Protein AF-A0A926CZL0-F1 (afdb_monomer_lite)

Secondary structure (DSSP, 8-state):
-PPPPGGGSPPBPSS-TTSBP----GGGB-SS-TTSBP----GGG--SSSS-----S----SHHHHHHHHTT--

Organism: NCBI:txid2763654

Radius of gyration: 20.25 Å; chains: 1; bounding box: 51×21×49 Å

Foldseek 3Di:
DDDDDPVPDFDADPVDNVHGDPVPCQVQADPVDSVHGDPVPCPVVDDPDPDDDDDDPDDDDDPVVVVVVVVVVD

pLDDT: mean 85.5, std 12.26, range [44.72, 97.5]

Structure (mmCIF, N/CA/C/O backbone):
data_AF-A0A926CZL0-F1
#
_entry.id   AF-A0A926CZL0-F1
#
loop_
_atom_site.group_PDB
_atom_site.id
_atom_site.type_symbol
_atom_site.label_atom_id
_atom_site.label_alt_id
_atom_site.label_comp_id
_atom_site.label_asym_id
_atom_site.label_entity_id
_atom_site.label_seq_id
_atom_site.pdbx_PDB_ins_code
_atom_site.Cartn_x
_atom_site.Cartn_y
_atom_site.Cartn_z
_atom_site.occupancy
_atom_site.B_iso_or_equiv
_atom_site.auth_seq_id
_atom_site.auth_comp_id
_atom_site.auth_asym_id
_atom_site.auth_atom_id
_atom_site.pdbx_PDB_model_num
ATOM 1 N N . MET A 1 1 ? 30.555 7.136 20.764 1.00 44.72 1 MET A N 1
ATOM 2 C CA . MET A 1 1 ? 29.810 6.352 19.758 1.00 44.72 1 MET A CA 1
ATOM 3 C C . MET A 1 1 ? 28.963 7.311 18.936 1.00 44.72 1 MET A C 1
ATOM 5 O O . MET A 1 1 ? 28.381 8.208 19.530 1.00 44.72 1 MET A O 1
ATOM 9 N N . LYS A 1 2 ? 28.954 7.204 17.602 1.00 53.56 2 LYS A N 1
ATOM 10 C CA . LYS A 1 2 ? 28.024 7.977 16.765 1.00 53.56 2 LYS A CA 1
ATOM 11 C C . LYS A 1 2 ? 26.661 7.291 16.873 1.00 53.56 2 LYS A C 1
ATOM 13 O O . LYS A 1 2 ? 26.594 6.097 16.601 1.00 53.56 2 LYS A O 1
ATOM 18 N N . ASN A 1 3 ? 25.629 8.005 17.317 1.00 58.84 3 ASN A N 1
ATOM 19 C CA . ASN A 1 3 ? 24.260 7.505 17.219 1.00 58.84 3 ASN A CA 1
ATOM 20 C C . ASN A 1 3 ? 23.938 7.383 15.723 1.00 58.84 3 ASN A C 1
ATOM 22 O O . ASN A 1 3 ? 24.056 8.401 15.034 1.00 58.84 3 ASN A O 1
ATOM 26 N N . PRO A 1 4 ? 23.610 6.187 15.204 1.00 60.09 4 PRO A N 1
ATOM 27 C CA . PRO A 1 4 ? 23.145 6.071 13.832 1.00 60.09 4 PRO A CA 1
ATOM 28 C C . PRO A 1 4 ? 21.868 6.899 13.717 1.00 60.09 4 PRO A C 1
ATOM 30 O O . PRO A 1 4 ? 20.990 6.840 14.583 1.00 60.09 4 PRO A O 1
ATOM 33 N N . SER A 1 5 ? 21.811 7.751 12.700 1.00 64.94 5 SER A N 1
ATOM 34 C CA . SER A 1 5 ? 20.594 8.502 12.427 1.00 64.94 5 SER A CA 1
ATOM 35 C C . SER A 1 5 ? 19.519 7.520 11.952 1.00 64.94 5 SER A C 1
ATOM 37 O O . SER A 1 5 ? 19.838 6.434 11.469 1.00 64.94 5 SER A O 1
ATOM 39 N N . ALA A 1 6 ? 18.241 7.888 12.039 1.00 62.41 6 ALA A N 1
ATOM 40 C CA . ALA A 1 6 ? 17.155 7.069 11.488 1.00 62.41 6 ALA A CA 1
ATOM 41 C C . ALA A 1 6 ? 17.321 6.762 9.978 1.00 62.41 6 ALA A C 1
ATOM 43 O O . ALA A 1 6 ? 16.655 5.872 9.463 1.00 62.41 6 ALA A O 1
ATOM 44 N N . ALA A 1 7 ? 18.224 7.460 9.276 1.00 63.03 7 ALA A N 1
ATOM 45 C CA . ALA A 1 7 ? 18.568 7.198 7.881 1.00 63.03 7 ALA A CA 1
ATOM 46 C C . ALA A 1 7 ? 19.512 5.995 7.673 1.00 63.03 7 ALA A C 1
ATOM 48 O O . ALA A 1 7 ? 19.680 5.567 6.536 1.00 63.03 7 ALA A O 1
ATOM 49 N N . ASP A 1 8 ? 20.114 5.450 8.736 1.00 71.50 8 ASP A N 1
ATOM 50 C CA . ASP A 1 8 ? 21.104 4.364 8.651 1.00 71.50 8 ASP A CA 1
ATOM 51 C C . ASP A 1 8 ? 20.497 2.964 8.878 1.00 71.50 8 ASP A C 1
ATOM 53 O O . ASP A 1 8 ? 21.212 1.963 8.822 1.00 71.50 8 ASP A O 1
ATOM 57 N N . GLN A 1 9 ? 19.192 2.871 9.161 1.00 80.00 9 GLN A N 1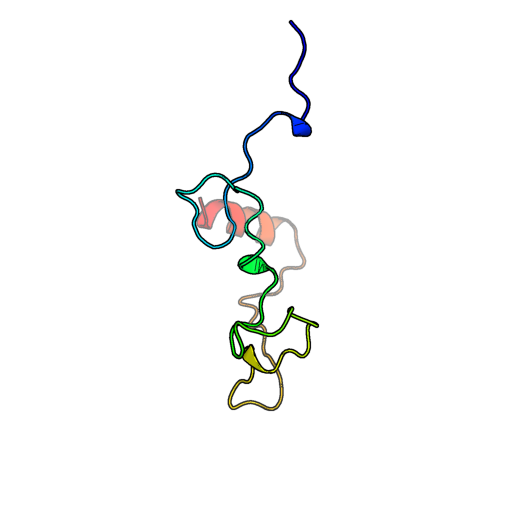
ATOM 58 C CA . GLN A 1 9 ? 18.497 1.590 9.320 1.00 80.00 9 GLN A CA 1
ATOM 59 C C . GLN A 1 9 ? 18.027 1.056 7.956 1.00 80.00 9 GLN A C 1
ATOM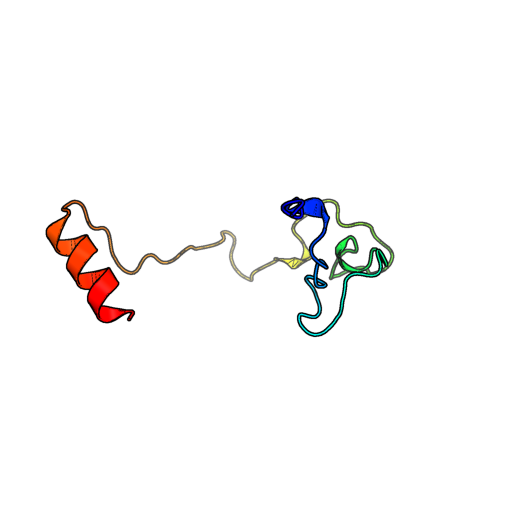 61 O O . GLN A 1 9 ? 17.527 1.838 7.141 1.00 80.00 9 GLN A O 1
ATOM 66 N N . PRO A 1 10 ? 18.149 -0.260 7.694 1.00 85.19 10 PRO A N 1
ATOM 67 C CA . PRO A 1 10 ? 17.628 -0.859 6.473 1.00 85.19 10 PRO A CA 1
ATOM 68 C C . PRO A 1 10 ? 16.104 -0.705 6.427 1.00 85.19 10 PRO A C 1
ATOM 70 O O . PRO A 1 10 ? 15.406 -1.036 7.386 1.00 85.19 10 PRO A O 1
ATOM 73 N N . LYS A 1 11 ? 15.590 -0.192 5.306 1.00 93.44 11 LYS A N 1
ATOM 74 C CA . LYS A 1 11 ? 14.151 -0.143 5.040 1.00 93.44 11 LYS A CA 1
ATOM 75 C C . LYS A 1 11 ? 13.720 -1.461 4.410 1.00 93.44 11 LYS A C 1
ATOM 77 O O . LYS A 1 11 ? 14.334 -1.898 3.438 1.00 93.44 11 LYS A O 1
ATOM 82 N N . TYR A 1 12 ? 12.671 -2.068 4.945 1.00 95.88 12 TYR A N 1
ATOM 83 C CA . TYR A 1 12 ? 12.047 -3.246 4.348 1.00 95.88 12 TYR A CA 1
ATOM 84 C C . TYR A 1 12 ? 11.078 -2.842 3.236 1.00 95.88 12 TYR A C 1
ATOM 86 O O . TYR A 1 12 ? 10.625 -1.695 3.174 1.00 95.88 12 TYR A O 1
ATOM 94 N N . CYS A 1 13 ? 10.817 -3.767 2.318 1.00 96.44 13 CYS A N 1
ATOM 95 C CA . CYS A 1 13 ? 9.867 -3.577 1.239 1.00 96.44 13 CYS A CA 1
ATOM 96 C C . CYS A 1 13 ? 8.442 -3.564 1.805 1.00 96.44 13 CYS A C 1
ATOM 98 O O . CYS A 1 13 ? 8.087 -4.387 2.640 1.00 96.44 13 CYS A O 1
ATOM 100 N N . ILE A 1 14 ? 7.605 -2.642 1.328 1.00 95.50 14 ILE A N 1
ATOM 101 C CA . ILE A 1 14 ? 6.199 -2.570 1.755 1.00 95.50 14 ILE A CA 1
ATOM 102 C C . ILE A 1 14 ? 5.350 -3.726 1.205 1.00 95.50 14 ILE A C 1
ATOM 104 O O . ILE A 1 14 ? 4.305 -4.035 1.764 1.00 95.50 14 ILE A O 1
ATOM 108 N N . LEU A 1 15 ? 5.797 -4.361 0.116 1.00 95.44 15 LEU A N 1
ATOM 109 C CA . LEU A 1 15 ? 5.122 -5.512 -0.489 1.00 95.44 15 LEU A CA 1
ATOM 110 C C . LEU A 1 15 ? 5.626 -6.855 0.064 1.00 95.44 15 LEU A C 1
ATOM 112 O O . LEU A 1 15 ? 4.996 -7.879 -0.178 1.00 95.44 15 LEU A O 1
ATOM 116 N N . ASP A 1 16 ? 6.766 -6.860 0.760 1.00 96.25 16 ASP A N 1
ATOM 117 C CA . ASP A 1 16 ? 7.414 -8.064 1.284 1.00 96.25 16 ASP A CA 1
ATOM 118 C C . ASP A 1 16 ? 8.260 -7.702 2.515 1.00 96.25 16 ASP A C 1
ATOM 120 O O . ASP A 1 16 ? 9.359 -7.149 2.407 1.00 96.25 16 ASP A O 1
ATOM 124 N N . GLU A 1 17 ? 7.730 -8.012 3.697 1.00 94.50 17 GLU A N 1
ATOM 125 C CA . GLU A 1 17 ? 8.353 -7.699 4.986 1.00 94.50 17 GLU A CA 1
ATOM 126 C C . GLU A 1 17 ? 9.663 -8.459 5.246 1.00 94.50 17 GLU A C 1
ATOM 128 O O . GLU A 1 17 ? 10.468 -8.022 6.070 1.00 94.50 17 GLU A O 1
ATOM 133 N N . GLU A 1 18 ? 9.929 -9.552 4.524 1.00 95.88 18 GLU A N 1
ATOM 134 C CA . GLU A 1 18 ? 11.178 -10.313 4.627 1.00 95.88 18 GLU A CA 1
ATOM 135 C C . GLU A 1 18 ? 12.279 -9.750 3.706 1.00 95.88 18 GLU A C 1
ATOM 137 O O . GLU A 1 18 ? 13.455 -10.117 3.821 1.00 95.88 18 GLU A O 1
ATOM 142 N N . LYS A 1 19 ? 11.931 -8.820 2.805 1.00 96.19 19 LYS A N 1
ATOM 143 C CA . LYS A 1 19 ? 12.830 -8.260 1.789 1.00 96.19 19 LYS A CA 1
ATOM 144 C C . LYS A 1 19 ? 13.321 -6.856 2.163 1.00 96.19 19 LYS A C 1
ATOM 146 O O . LYS A 1 19 ? 12.536 -5.950 2.429 1.00 96.19 19 LYS A O 1
ATOM 151 N N . ILE A 1 20 ? 14.635 -6.617 2.080 1.00 96.88 20 ILE A N 1
ATOM 152 C CA . ILE A 1 20 ? 15.204 -5.253 2.127 1.00 96.88 20 ILE A CA 1
ATOM 153 C C . ILE A 1 20 ? 14.849 -4.519 0.829 1.00 96.88 20 ILE A C 1
ATOM 155 O O . ILE A 1 20 ? 15.033 -5.063 -0.261 1.00 96.88 20 ILE A O 1
ATOM 159 N N . CYS A 1 21 ? 14.370 -3.279 0.940 1.00 96.06 21 CYS A N 1
ATOM 160 C CA . CYS A 1 21 ? 14.033 -2.460 -0.217 1.00 96.06 21 CYS A CA 1
ATOM 161 C C . CYS A 1 21 ? 15.267 -2.237 -1.106 1.00 96.06 21 CYS A C 1
ATOM 163 O O . CYS A 1 21 ? 16.306 -1.764 -0.645 1.00 96.06 21 CYS A O 1
ATOM 165 N N . ASP A 1 22 ? 15.128 -2.579 -2.383 1.00 96.12 22 ASP A N 1
ATOM 166 C CA . ASP A 1 22 ? 16.141 -2.470 -3.435 1.00 96.12 22 ASP A CA 1
ATOM 167 C C . ASP A 1 22 ? 15.811 -1.369 -4.457 1.00 96.12 22 ASP A C 1
ATOM 169 O O . ASP A 1 22 ? 16.381 -1.348 -5.546 1.00 96.12 22 ASP A O 1
ATOM 173 N N . ASP A 1 23 ? 14.874 -0.476 -4.115 1.00 95.69 23 ASP A N 1
ATOM 174 C CA . ASP A 1 23 ? 14.374 0.605 -4.971 1.00 95.69 23 ASP A CA 1
ATOM 175 C C . ASP A 1 23 ? 13.868 0.113 -6.347 1.00 95.69 23 ASP A C 1
ATOM 177 O O . ASP A 1 23 ? 13.999 0.800 -7.362 1.00 95.69 23 ASP A O 1
ATOM 181 N N . CYS A 1 24 ? 13.262 -1.085 -6.399 1.00 95.88 24 CYS A N 1
ATOM 182 C CA . CYS A 1 24 ? 12.735 -1.657 -7.647 1.00 95.88 24 CYS A CA 1
ATOM 183 C C . CYS A 1 24 ? 11.551 -0.879 -8.258 1.00 95.88 24 CYS A C 1
ATOM 185 O O . CYS A 1 24 ? 11.329 -0.961 -9.465 1.00 95.88 24 CYS A O 1
ATOM 187 N N . GLY A 1 25 ? 10.803 -0.115 -7.454 1.00 95.00 25 GLY A N 1
ATOM 188 C CA . GLY A 1 25 ? 9.675 0.709 -7.913 1.00 95.00 25 GLY A CA 1
ATOM 189 C C . GLY A 1 25 ? 8.388 -0.064 -8.233 1.00 95.00 25 GLY A C 1
ATOM 190 O O . GLY A 1 25 ? 7.471 0.503 -8.826 1.00 95.00 25 GLY A O 1
ATOM 191 N N . GLU A 1 26 ? 8.297 -1.343 -7.853 1.00 96.31 26 GLU A N 1
ATOM 192 C CA . GLU A 1 26 ? 7.077 -2.153 -8.022 1.00 96.31 26 GLU A CA 1
ATOM 193 C C . GLU A 1 26 ? 5.915 -1.616 -7.176 1.00 96.31 26 GLU A C 1
ATOM 195 O O . GLU A 1 26 ? 4.789 -1.543 -7.653 1.00 96.31 26 GLU A O 1
ATOM 200 N N . CYS A 1 27 ? 6.194 -1.136 -5.960 1.00 95.81 27 CYS A N 1
ATOM 201 C CA . CYS A 1 27 ? 5.192 -0.504 -5.093 1.00 95.81 27 CYS A CA 1
ATOM 202 C C . CYS A 1 27 ? 4.622 0.811 -5.650 1.00 95.81 27 CYS A C 1
ATOM 204 O O . CYS A 1 27 ? 3.618 1.296 -5.140 1.00 95.81 27 CYS A O 1
ATOM 206 N N . ASP A 1 28 ? 5.241 1.379 -6.689 1.00 96.69 28 ASP A N 1
ATOM 207 C CA . ASP A 1 28 ? 4.743 2.572 -7.376 1.00 96.69 28 ASP A CA 1
ATOM 208 C C . ASP A 1 28 ? 3.841 2.221 -8.574 1.00 96.69 28 ASP A C 1
ATOM 210 O O . ASP A 1 28 ? 3.359 3.118 -9.271 1.00 96.69 28 ASP A O 1
ATOM 214 N N . ARG A 1 29 ? 3.640 0.933 -8.887 1.00 97.12 29 ARG A N 1
ATOM 215 C CA . ARG A 1 29 ? 2.783 0.485 -9.996 1.00 97.12 29 ARG A CA 1
ATOM 216 C C . ARG A 1 29 ? 1.325 0.360 -9.573 1.00 97.12 29 ARG A C 1
ATOM 218 O O . ARG A 1 29 ? 0.999 0.232 -8.402 1.00 97.12 29 ARG A O 1
ATOM 225 N N . CYS A 1 30 ? 0.433 0.443 -10.553 1.00 96.00 30 CYS A N 1
ATOM 226 C CA . CYS A 1 30 ? -0.986 0.212 -10.343 1.00 96.00 30 CYS A CA 1
ATOM 227 C C . CYS A 1 30 ? -1.269 -1.289 -10.213 1.00 96.00 30 CYS A C 1
ATOM 229 O O . CYS A 1 30 ? -0.896 -2.062 -11.094 1.00 96.00 30 CYS A O 1
ATOM 231 N N . ASP A 1 31 ? -2.020 -1.673 -9.180 1.00 93.38 31 ASP A N 1
ATOM 232 C CA . ASP A 1 31 ? -2.403 -3.072 -8.943 1.00 93.38 31 ASP A CA 1
ATOM 233 C C . ASP A 1 31 ? -3.224 -3.678 -10.095 1.00 93.38 31 ASP A C 1
ATOM 235 O O . ASP A 1 31 ? -3.173 -4.883 -10.334 1.00 93.38 31 ASP A O 1
ATOM 239 N N . LEU A 1 32 ? -3.971 -2.846 -10.834 1.00 94.81 32 LEU A N 1
ATOM 240 C CA . LEU A 1 32 ? -4.767 -3.279 -11.989 1.00 94.81 32 LEU A CA 1
ATOM 241 C C . LEU A 1 32 ? -3.990 -3.277 -13.312 1.00 94.81 32 LEU A C 1
ATOM 243 O O . LEU A 1 32 ? -4.326 -4.042 -14.214 1.00 94.81 32 LEU A O 1
ATOM 247 N N . ASP A 1 33 ? -2.984 -2.412 -13.456 1.00 95.56 33 ASP A N 1
ATOM 248 C CA . ASP A 1 33 ? -2.157 -2.319 -14.663 1.00 95.56 33 ASP A CA 1
ATOM 249 C C . ASP A 1 33 ? -0.676 -2.160 -14.282 1.00 95.56 33 ASP A C 1
ATOM 251 O O . ASP A 1 33 ? -0.220 -1.039 -14.030 1.00 95.56 33 ASP A O 1
ATOM 255 N N . PRO A 1 34 ? 0.106 -3.256 -14.313 1.00 94.75 34 PRO A N 1
ATOM 256 C CA . PRO A 1 34 ? 1.533 -3.237 -13.991 1.00 94.75 34 PRO A CA 1
ATOM 257 C C . PRO A 1 34 ? 2.382 -2.308 -14.877 1.00 94.75 34 PRO A C 1
ATOM 259 O O . PRO A 1 34 ? 3.521 -1.994 -14.532 1.00 94.75 34 PRO A O 1
ATOM 262 N N . ASN A 1 35 ? 1.866 -1.853 -16.027 1.00 95.88 35 ASN A N 1
ATOM 263 C CA . ASN A 1 35 ? 2.569 -0.908 -16.903 1.00 95.88 35 ASN A CA 1
ATOM 264 C C . ASN A 1 35 ? 2.326 0.559 -16.520 1.00 95.88 35 ASN A C 1
ATOM 266 O O . ASN A 1 35 ? 3.001 1.449 -17.044 1.00 95.88 35 ASN A O 1
ATOM 270 N N . LYS A 1 36 ? 1.369 0.827 -15.628 1.00 96.69 36 LYS A N 1
ATOM 271 C CA . LYS A 1 36 ? 0.970 2.168 -15.206 1.00 96.69 36 LYS A CA 1
ATOM 272 C C . LYS A 1 36 ? 1.588 2.502 -13.843 1.00 96.69 36 LYS A C 1
ATOM 274 O O . LYS A 1 36 ? 1.499 1.714 -12.906 1.00 96.69 36 LYS A O 1
ATOM 279 N N . ILE A 1 37 ? 2.170 3.699 -13.711 1.00 97.50 37 ILE A N 1
ATOM 280 C CA . ILE A 1 37 ? 2.500 4.278 -12.395 1.00 97.50 37 ILE A CA 1
ATOM 281 C C . ILE A 1 37 ? 1.194 4.637 -11.690 1.00 97.50 37 ILE A C 1
ATOM 283 O O . ILE A 1 37 ? 0.336 5.288 -12.293 1.00 97.50 37 ILE A O 1
ATOM 287 N N . CYS A 1 38 ? 1.040 4.224 -10.434 1.00 96.06 38 CYS A N 1
ATOM 288 C CA . CYS A 1 38 ? -0.133 4.557 -9.645 1.00 96.06 38 CYS A CA 1
ATOM 289 C C . CYS A 1 38 ? -0.283 6.082 -9.553 1.00 96.06 38 CYS A C 1
ATOM 291 O O . CYS A 1 38 ? 0.606 6.796 -9.099 1.00 96.06 38 CYS A O 1
ATOM 293 N N . ASP A 1 39 ? -1.425 6.575 -10.014 1.00 96.44 39 ASP A N 1
ATOM 294 C CA . ASP A 1 39 ? -1.822 7.983 -10.000 1.00 96.44 39 ASP A CA 1
ATOM 295 C C . ASP A 1 39 ? -2.921 8.246 -8.961 1.00 96.44 39 ASP A C 1
ATOM 297 O O . ASP A 1 39 ? -3.630 9.247 -9.043 1.00 96.44 39 ASP A O 1
ATOM 301 N N . ASN A 1 40 ? -3.097 7.314 -8.015 1.00 92.88 40 ASN A N 1
ATOM 302 C CA . ASN A 1 40 ? -4.140 7.339 -6.992 1.00 92.88 40 ASN A CA 1
ATOM 303 C C . ASN A 1 40 ? -5.564 7.495 -7.568 1.00 92.88 40 ASN A C 1
ATOM 305 O O . ASN A 1 40 ? -6.427 8.097 -6.938 1.00 92.88 40 ASN A O 1
ATOM 309 N N . CYS A 1 41 ? -5.842 6.928 -8.750 1.00 93.25 41 CYS A N 1
ATOM 310 C CA . CYS A 1 41 ? -7.194 6.928 -9.327 1.00 93.25 41 CYS A CA 1
ATOM 311 C C . CYS A 1 41 ? -8.213 6.053 -8.569 1.00 93.25 41 CYS A C 1
ATOM 313 O O . CYS A 1 41 ? -9.392 6.081 -8.914 1.00 93.25 41 CYS A O 1
ATOM 315 N N . CYS A 1 42 ? -7.765 5.251 -7.597 1.00 89.56 42 CYS A N 1
ATOM 316 C CA . CYS A 1 42 ? -8.574 4.385 -6.728 1.00 89.56 42 CYS A CA 1
ATOM 317 C C . CYS A 1 42 ? -9.445 3.325 -7.427 1.00 89.56 42 CYS A C 1
ATOM 319 O O . CYS A 1 42 ? -10.246 2.681 -6.764 1.00 89.56 42 CYS A O 1
ATOM 321 N N . HIS A 1 43 ? -9.262 3.067 -8.726 1.00 89.69 43 HIS A N 1
ATOM 322 C CA . HIS A 1 43 ? -10.021 2.022 -9.433 1.00 89.69 43 HIS A CA 1
ATOM 323 C C . HIS A 1 43 ? -9.678 0.607 -8.935 1.00 89.69 43 HIS A C 1
ATOM 325 O O . HIS A 1 43 ? -10.486 -0.300 -9.061 1.00 89.69 43 HIS A O 1
ATOM 331 N N . CYS A 1 44 ? -8.486 0.402 -8.360 1.00 90.44 44 CYS A N 1
ATOM 332 C CA . CYS A 1 44 ? -8.110 -0.868 -7.727 1.00 90.44 44 CYS A CA 1
ATOM 333 C C . CYS A 1 44 ? -8.841 -1.132 -6.401 1.00 90.44 44 CYS A C 1
ATOM 335 O O . CYS A 1 44 ? -8.808 -2.255 -5.912 1.00 90.44 44 CYS A O 1
ATOM 337 N N . ILE A 1 45 ? -9.488 -0.110 -5.833 1.00 85.69 45 ILE A N 1
ATOM 338 C CA . ILE A 1 45 ? -10.212 -0.173 -4.559 1.00 85.69 45 ILE A CA 1
ATOM 339 C C . ILE A 1 45 ? -11.717 -0.370 -4.813 1.00 85.69 45 ILE A C 1
ATOM 341 O O . ILE A 1 45 ? -12.479 -0.412 -3.860 1.00 85.69 45 ILE A O 1
ATOM 345 N N . ASP A 1 46 ? -12.157 -0.473 -6.074 1.00 73.38 46 ASP A N 1
ATOM 346 C CA . ASP A 1 46 ? -13.577 -0.468 -6.436 1.00 73.38 46 ASP A CA 1
ATOM 347 C C . ASP A 1 46 ? -14.340 -1.576 -5.692 1.00 73.38 46 ASP A C 1
ATOM 349 O O . ASP A 1 46 ? -14.133 -2.774 -5.905 1.00 73.38 46 ASP A O 1
ATOM 353 N N . THR A 1 47 ? -15.175 -1.147 -4.752 1.00 71.88 47 THR A N 1
ATOM 354 C CA . THR A 1 47 ? -16.064 -1.986 -3.960 1.00 71.88 47 THR A CA 1
ATOM 355 C C . THR A 1 47 ? -17.433 -1.991 -4.626 1.00 71.88 47 THR A C 1
ATOM 357 O O . THR A 1 47 ? -17.827 -0.997 -5.226 1.00 71.88 47 THR A O 1
ATOM 360 N N . ASP A 1 48 ? -18.230 -3.050 -4.458 1.00 76.19 48 ASP A N 1
ATOM 361 C CA . ASP A 1 48 ? -19.633 -3.095 -4.926 1.00 76.19 48 ASP A CA 1
ATOM 362 C C . ASP A 1 48 ? -20.558 -2.050 -4.230 1.00 76.19 48 ASP A C 1
ATOM 364 O O . ASP A 1 48 ? -21.786 -2.149 -4.283 1.00 76.19 48 ASP A O 1
ATOM 368 N N . THR A 1 49 ? -19.991 -1.056 -3.541 1.00 76.62 49 THR A N 1
ATOM 369 C CA . THR A 1 49 ? -20.667 -0.015 -2.766 1.00 76.62 49 THR A CA 1
ATOM 370 C C . THR A 1 49 ? -20.260 1.376 -3.250 1.00 76.62 49 THR A C 1
ATOM 372 O O . THR A 1 49 ? -19.086 1.656 -3.472 1.00 76.62 49 THR A O 1
ATOM 375 N N . ASP A 1 50 ? -21.232 2.290 -3.327 1.00 74.75 50 ASP A N 1
ATOM 376 C CA . ASP A 1 50 ? -21.015 3.685 -3.754 1.00 74.75 50 A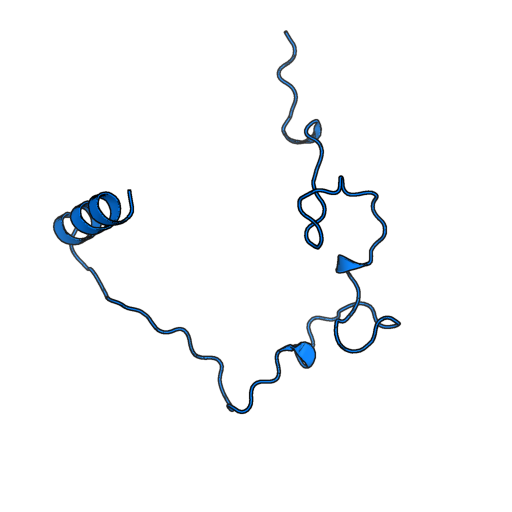SP A CA 1
ATOM 377 C C . ASP A 1 50 ? -20.175 4.517 -2.758 1.00 74.75 50 ASP A C 1
ATOM 379 O O . ASP A 1 50 ? -19.808 5.662 -3.035 1.00 74.75 50 ASP A O 1
ATOM 383 N N . TYR A 1 51 ? -19.910 3.977 -1.567 1.00 78.06 51 TYR A N 1
ATOM 384 C CA . TYR A 1 51 ? -19.121 4.605 -0.515 1.00 78.06 51 TYR A CA 1
ATOM 385 C C . TYR A 1 51 ? -18.251 3.566 0.198 1.00 78.06 51 TYR A C 1
ATOM 387 O O . TYR A 1 51 ? -18.653 2.414 0.368 1.00 78.06 51 TYR A O 1
ATOM 395 N N . GLY A 1 52 ? -17.066 3.994 0.640 1.00 79.00 52 GLY A N 1
ATOM 396 C CA . GLY A 1 52 ? -16.263 3.248 1.606 1.00 79.00 52 GLY A CA 1
ATOM 397 C C . GLY A 1 52 ? -16.796 3.486 3.017 1.00 79.00 52 GLY A C 1
A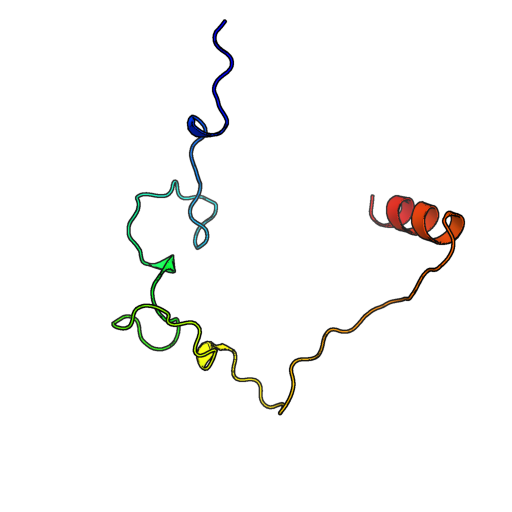TOM 398 O O . GLY A 1 52 ? -17.100 4.624 3.381 1.00 79.00 52 GLY A O 1
ATOM 399 N N . GLU A 1 53 ? -16.918 2.425 3.805 1.00 84.06 53 GLU A N 1
ATOM 400 C CA . GLU A 1 53 ? -17.374 2.479 5.193 1.00 84.06 53 GLU A CA 1
ATOM 401 C C . GLU A 1 53 ? -16.207 2.176 6.138 1.00 84.06 53 GLU A C 1
ATOM 403 O O . GLU A 1 53 ? -15.406 1.279 5.883 1.00 84.06 53 GLU A O 1
ATOM 408 N N . ILE A 1 54 ? -16.104 2.945 7.224 1.00 86.19 54 ILE A N 1
ATOM 409 C CA . ILE A 1 54 ? -15.237 2.630 8.360 1.00 86.19 54 ILE A CA 1
ATOM 410 C C . ILE A 1 54 ? -16.171 2.371 9.537 1.00 86.19 54 ILE A C 1
ATOM 412 O O . ILE A 1 54 ? -16.778 3.308 10.059 1.00 86.19 54 ILE A O 1
ATOM 416 N N . GLU A 1 55 ? -16.306 1.106 9.922 1.00 90.06 55 GLU A N 1
ATOM 417 C CA . GLU A 1 55 ? -17.065 0.721 11.107 1.00 90.06 55 GLU A CA 1
ATOM 418 C C . GLU A 1 55 ? -16.271 1.116 12.360 1.00 90.06 55 GLU A C 1
ATOM 420 O O . GLU A 1 55 ? -15.061 0.899 12.438 1.00 90.06 55 GLU A O 1
ATOM 425 N N . ILE A 1 56 ? -16.940 1.755 13.322 1.00 90.50 56 ILE A N 1
ATOM 426 C CA . ILE A 1 56 ? -16.356 2.081 14.626 1.00 90.50 56 ILE A CA 1
ATOM 427 C C . ILE A 1 56 ? -17.065 1.260 15.699 1.00 90.50 56 ILE A C 1
ATOM 429 O O . ILE A 1 56 ? -18.285 1.336 15.840 1.00 90.50 56 ILE A O 1
ATOM 433 N N . ASP A 1 57 ? -16.300 0.506 16.484 1.00 87.69 57 ASP A N 1
ATOM 434 C CA . ASP A 1 57 ? -16.854 -0.352 17.539 1.00 87.69 57 ASP A CA 1
ATOM 435 C C . ASP A 1 57 ? -17.401 0.448 18.736 1.00 87.69 57 ASP A C 1
ATOM 437 O O . ASP A 1 57 ? -18.266 -0.023 19.478 1.00 87.69 57 ASP A O 1
ATOM 441 N N . GLY A 1 58 ? -16.928 1.683 18.936 1.00 87.62 58 GLY A N 1
ATOM 442 C CA . GLY A 1 58 ? -17.372 2.538 20.034 1.00 87.62 58 GLY A CA 1
ATOM 443 C C . GLY A 1 58 ? -16.862 3.976 19.959 1.00 87.62 58 GLY A C 1
ATOM 444 O O . GLY A 1 58 ? -15.849 4.272 19.327 1.00 87.62 58 GLY A O 1
ATOM 445 N N . ILE A 1 59 ? -17.576 4.884 20.634 1.00 87.62 59 ILE A N 1
ATOM 446 C CA . ILE A 1 59 ? -17.157 6.274 20.856 1.00 87.62 59 ILE A CA 1
ATOM 447 C C . ILE A 1 59 ? -17.018 6.480 22.360 1.00 87.62 59 ILE A C 1
ATOM 449 O O . ILE A 1 59 ? -18.000 6.382 23.095 1.00 87.62 59 ILE A O 1
ATOM 453 N N . TYR A 1 60 ? -15.809 6.808 22.799 1.00 89.19 60 TYR A N 1
ATOM 454 C CA . TYR A 1 60 ? -15.487 7.018 24.205 1.00 89.19 60 TYR A CA 1
ATOM 455 C C . TYR A 1 60 ? -15.124 8.480 24.428 1.00 89.19 60 TYR A C 1
ATOM 457 O O . TYR A 1 60 ? -14.338 9.059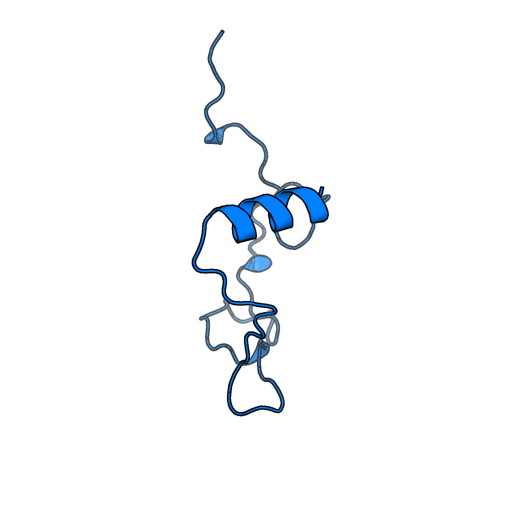 23.678 1.00 89.19 60 TYR A O 1
ATOM 465 N N . THR A 1 61 ? -15.734 9.094 25.438 1.00 89.88 61 THR A N 1
ATOM 466 C CA . THR A 1 61 ? -15.572 10.532 25.715 1.00 89.88 61 THR A CA 1
ATOM 467 C C . THR A 1 61 ? -14.862 10.820 27.032 1.00 89.88 61 THR A C 1
ATOM 469 O O . THR A 1 61 ? -14.526 11.971 27.304 1.00 89.88 61 THR A O 1
ATOM 472 N N . ASP A 1 62 ? -14.640 9.796 27.850 1.00 91.88 62 ASP A N 1
ATOM 473 C CA . ASP A 1 62 ? -14.009 9.876 29.161 1.00 91.88 62 ASP A CA 1
ATOM 474 C C . ASP A 1 62 ? -12.761 8.991 29.231 1.00 91.88 62 ASP A C 1
ATOM 476 O O . ASP A 1 62 ? -12.640 7.977 28.547 1.00 91.88 62 ASP A O 1
ATOM 480 N N . ILE A 1 63 ? -11.820 9.425 30.067 1.00 86.06 63 ILE A N 1
ATOM 481 C CA . ILE A 1 63 ? -10.486 8.830 30.195 1.00 86.06 63 ILE A CA 1
ATOM 482 C C . ILE A 1 63 ? -10.570 7.424 30.804 1.00 86.06 63 ILE A C 1
ATOM 484 O O . ILE A 1 63 ? -9.866 6.529 30.350 1.00 86.06 63 ILE A O 1
ATOM 488 N N . GLU A 1 64 ? -11.478 7.208 31.760 1.00 86.31 64 GLU A N 1
ATOM 489 C CA . GLU A 1 64 ? -11.674 5.908 32.418 1.00 86.31 64 GLU A CA 1
ATOM 490 C C . GLU A 1 64 ? -12.049 4.810 31.413 1.00 86.31 64 GLU A C 1
ATOM 492 O O . GLU A 1 64 ? -11.579 3.677 31.521 1.00 86.31 64 GLU A O 1
ATOM 497 N N . SER A 1 65 ? -12.875 5.142 30.417 1.00 84.12 65 SER A N 1
ATOM 498 C CA . SER A 1 65 ? -13.242 4.215 29.346 1.00 84.12 65 SER A CA 1
ATOM 499 C C . SER A 1 65 ? -12.079 3.899 28.402 1.00 84.12 65 SER A C 1
ATOM 501 O O . SER A 1 65 ? -12.028 2.793 27.874 1.00 84.12 65 SER A O 1
ATOM 503 N N . ILE A 1 66 ? -11.145 4.835 28.195 1.00 86.62 66 ILE A N 1
ATOM 504 C CA . ILE A 1 66 ? -9.969 4.640 27.330 1.00 86.62 66 ILE A CA 1
ATOM 505 C C . ILE A 1 66 ? -8.961 3.703 28.005 1.00 86.62 66 ILE A C 1
ATOM 507 O O . ILE A 1 66 ? -8.519 2.736 27.389 1.00 86.62 66 ILE A O 1
ATOM 511 N N . GLU A 1 67 ? -8.659 3.938 29.286 1.00 85.00 67 GLU A N 1
ATOM 512 C CA . GLU A 1 67 ? -7.721 3.119 30.072 1.00 85.00 67 GLU A CA 1
ATOM 513 C C . GLU A 1 67 ? -8.148 1.638 30.100 1.00 85.00 67 GLU A C 1
ATOM 515 O O . GLU A 1 67 ? -7.332 0.736 29.928 1.00 85.00 67 GLU A O 1
ATOM 520 N N . GLN A 1 68 ? -9.454 1.371 30.207 1.00 80.50 68 GLN A N 1
ATOM 521 C CA . GLN A 1 68 ? -10.005 0.010 30.203 1.00 80.50 68 GLN A CA 1
ATOM 522 C C . GLN A 1 68 ? -9.911 -0.715 28.849 1.00 80.50 68 GLN A C 1
ATOM 524 O O . GLN A 1 68 ? -10.087 -1.935 28.812 1.00 80.50 68 GLN A O 1
ATOM 529 N N . ILE A 1 69 ? -9.715 0.003 27.739 1.00 82.38 69 ILE A N 1
ATOM 530 C CA . ILE A 1 69 ? -9.533 -0.592 26.404 1.00 82.38 69 ILE A CA 1
ATOM 531 C C . ILE A 1 69 ? -8.073 -0.995 26.227 1.00 82.38 69 ILE A C 1
ATOM 533 O O . ILE A 1 69 ? -7.800 -2.125 25.835 1.00 82.38 69 ILE A O 1
ATOM 537 N N . GLU A 1 70 ? -7.142 -0.110 26.587 1.00 76.94 70 GLU A N 1
ATOM 538 C CA . GLU A 1 70 ? -5.705 -0.393 26.509 1.00 76.94 70 GLU A CA 1
ATOM 539 C C . GLU A 1 70 ? -5.313 -1.622 27.346 1.00 76.94 70 GLU A C 1
ATOM 5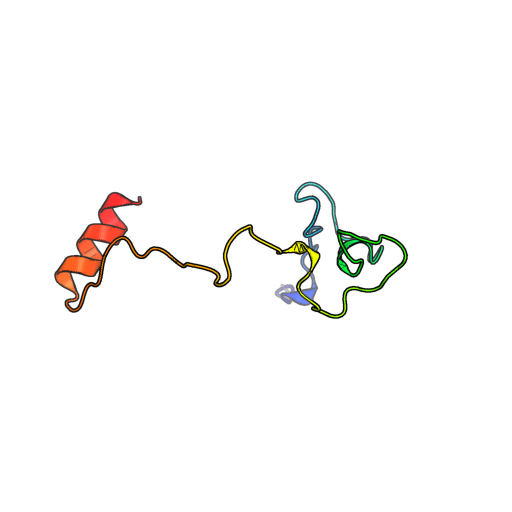41 O O . GLU A 1 70 ? -4.458 -2.405 26.940 1.00 76.94 70 GLU A O 1
ATOM 546 N N . GLU A 1 71 ? -5.979 -1.841 28.483 1.00 78.62 71 GLU A N 1
ATOM 547 C CA . GLU A 1 71 ? -5.775 -3.029 29.321 1.00 78.62 71 GLU A CA 1
ATOM 548 C C . GLU A 1 71 ? -6.356 -4.327 28.733 1.00 78.62 71 GLU A C 1
ATOM 550 O O . GLU A 1 71 ? -5.895 -5.408 29.092 1.00 78.62 71 GLU A O 1
ATOM 555 N N . LYS A 1 72 ? -7.376 -4.251 27.868 1.00 70.62 72 LYS A N 1
ATOM 556 C CA . LYS A 1 72 ? -8.023 -5.432 27.260 1.00 70.62 72 LYS A CA 1
ATOM 557 C C . LYS A 1 72 ? -7.321 -5.926 25.997 1.00 70.62 72 LYS A C 1
ATOM 559 O O . LYS A 1 72 ? -7.460 -7.100 25.669 1.00 70.62 72 LYS A O 1
ATOM 564 N N . GLU A 1 73 ? -6.601 -5.043 25.312 1.00 72.69 73 GLU A N 1
ATOM 565 C CA . GLU A 1 73 ? -5.880 -5.322 24.060 1.00 72.69 73 GLU A CA 1
ATOM 566 C C . GLU A 1 73 ? -4.400 -5.720 24.283 1.00 72.69 73 GLU A C 1
ATOM 568 O O . GLU A 1 73 ? -3.652 -5.901 23.321 1.00 72.69 73 GLU A O 1
ATOM 573 N N . SER A 1 74 ? -3.972 -5.851 25.546 1.00 58.31 74 SER A N 1
ATOM 574 C CA . SER A 1 74 ? -2.619 -6.238 25.994 1.00 58.31 74 SER A CA 1
ATOM 575 C C . SER A 1 74 ? -2.590 -7.685 26.488 1.00 58.31 74 SER A C 1
ATOM 577 O O . SER A 1 74 ? -1.688 -8.448 26.066 1.00 58.31 74 SER A O 1
#

Sequence (74 aa):
MKNPSAADQPKYCILDEEKICDDCGECDRCDLDPNKICDNCCHCIDTDTDYGEIEIDGIYTDIESIEQIEEKES